Protein AF-A0A351QWX7-F1 (afdb_monomer)

Secondary structure (DSSP, 8-state):
-HHHHHHH-HHHHHHHHHHHHHHHHHHHHHHS-PPP-SSGGGGGGS-HHHHHHHHHHHHHHHHHHHHTTTS-HHHHHHHHHHHHHHHHHHHHHHHHSS--HHHHHHHHHHHHHHHHHHHHHHHHHHHHHHHHTT-

Mean predicted aligned error: 9.85 Å

Sequence (135 aa):
NSKLAEKIGIFQGTFFNYVVGLFFSVVFLLFSKETFPSTFSSFSTIPFLAYLGGLLGVITIVISNYMTPRISSFYLTLFIFIGQLFMGIVIDYITLGKASTGKVIGGILVLIGLAYNLIVDKNDTTCDESEILKA

Foldseek 3Di:
DQVVCVVPNLVVVLVVVVVVVVVVVVVCVVVVPDDDPPDPVVVVVDDPVVVVVVVVSSVLSSVLNVCPVVDPPLVSVVVVLLVCLVVVQVCCCVPVVDGDPVSVVVSVVSVVVSVVVVVVVVVVVVVVVVVVVVD

Radius of gyration: 20.83 Å; Cα contacts (8 Å, |Δi|>4): 53; chains: 1; bounding box: 50×26×66 Å

Solvent-accessible surface area (backbone atoms only — not comparable to full-atom values): 7730 Å² total; per-residue (Å²): 99,43,78,51,15,73,75,67,36,62,67,53,25,49,51,51,50,51,55,52,50,49,52,51,51,52,54,47,53,74,67,65,75,62,79,73,78,91,50,81,70,63,65,77,72,57,59,72,71,64,63,48,53,59,56,53,49,53,54,50,50,51,52,50,43,64,43,45,86,77,42,61,66,65,60,56,52,51,52,53,51,52,52,51,50,53,50,50,40,52,52,35,29,73,74,69,74,44,66,53,64,66,58,52,54,51,45,51,52,51,50,51,56,52,53,51,49,53,54,51,57,53,50,57,58,55,52,55,56,56,51,63,78,71,108

Structure (mmCIF, N/CA/C/O backbone):
data_AF-A0A351QWX7-F1
#
_entry.id   AF-A0A351QWX7-F1
#
loop_
_atom_site.group_PDB
_atom_site.id
_atom_site.type_symbol
_atom_site.label_atom_id
_atom_site.label_alt_id
_atom_site.label_comp_id
_atom_site.label_asym_id
_atom_site.label_entity_id
_atom_site.label_seq_id
_atom_site.pdbx_PDB_ins_code
_atom_site.Cartn_x
_atom_site.Cartn_y
_atom_site.Cartn_z
_atom_site.occupancy
_atom_site.B_iso_or_equiv
_atom_site.auth_seq_id
_atom_site.auth_comp_id
_atom_site.auth_asym_id
_atom_site.auth_atom_id
_atom_site.pdbx_PDB_model_num
ATOM 1 N N . ASN A 1 1 ? -14.967 1.399 -3.377 1.00 65.81 1 ASN A N 1
ATOM 2 C CA . ASN A 1 1 ? -14.894 -0.059 -3.626 1.00 65.81 1 ASN A CA 1
ATOM 3 C C . ASN A 1 1 ? -15.931 -0.817 -2.819 1.00 65.81 1 ASN A C 1
ATOM 5 O O . ASN A 1 1 ? -16.891 -1.260 -3.429 1.00 65.81 1 ASN A O 1
ATOM 9 N N . SER A 1 2 ? -15.856 -0.851 -1.487 1.00 64.44 2 SER A N 1
ATOM 10 C CA . SER A 1 2 ? -16.771 -1.669 -0.673 1.00 64.44 2 SER A CA 1
ATOM 11 C C . SER A 1 2 ? -18.245 -1.264 -0.732 1.00 64.44 2 SER A C 1
ATOM 13 O O . SER A 1 2 ? -19.075 -2.122 -0.980 1.00 64.44 2 SER A O 1
ATOM 15 N N . LYS A 1 3 ? -18.587 0.032 -0.642 1.00 71.00 3 LYS A N 1
ATOM 16 C CA . LYS A 1 3 ? -19.989 0.493 -0.788 1.00 71.00 3 LYS A CA 1
ATOM 17 C C . LYS A 1 3 ? -20.592 0.212 -2.171 1.00 71.00 3 LYS A C 1
ATOM 19 O O . LYS A 1 3 ? -21.801 0.080 -2.310 1.00 71.00 3 LYS A O 1
ATOM 24 N N . LEU A 1 4 ? -19.752 0.162 -3.209 1.00 68.31 4 LEU A N 1
ATOM 25 C CA . LEU A 1 4 ? -20.187 -0.208 -4.554 1.00 68.31 4 LEU A CA 1
ATOM 26 C C . LEU A 1 4 ? -20.371 -1.728 -4.624 1.00 68.31 4 LEU A C 1
ATOM 28 O O . LEU A 1 4 ? -21.444 -2.188 -4.987 1.00 68.31 4 LEU A O 1
ATOM 32 N N . ALA A 1 5 ? -19.372 -2.497 -4.181 1.00 72.31 5 ALA A N 1
ATOM 33 C CA . ALA A 1 5 ? -19.422 -3.955 -4.093 1.00 72.31 5 ALA A CA 1
ATOM 34 C C . ALA A 1 5 ? -20.608 -4.480 -3.261 1.00 72.31 5 ALA A C 1
ATOM 36 O O . ALA A 1 5 ? -21.173 -5.514 -3.596 1.00 72.31 5 ALA A O 1
ATOM 37 N N . GLU A 1 6 ? -21.020 -3.757 -2.222 1.00 71.31 6 GLU A N 1
ATOM 38 C CA . GLU A 1 6 ? -22.199 -4.068 -1.408 1.00 71.31 6 GLU A CA 1
ATOM 39 C C . GLU A 1 6 ? -23.510 -3.949 -2.203 1.00 71.31 6 GLU A C 1
ATOM 41 O O . GLU A 1 6 ? -24.428 -4.736 -1.998 1.00 71.31 6 GLU A O 1
ATOM 46 N N . LYS A 1 7 ? -23.590 -3.012 -3.160 1.00 76.75 7 LYS A N 1
ATOM 47 C CA . LYS A 1 7 ? -24.783 -2.810 -3.998 1.00 76.75 7 LYS A CA 1
ATOM 48 C C . LYS A 1 7 ? -24.829 -3.690 -5.245 1.00 76.75 7 LYS A C 1
ATOM 50 O O . LYS A 1 7 ? -25.919 -4.052 -5.673 1.00 76.75 7 LYS A O 1
ATOM 55 N N . ILE A 1 8 ? -23.680 -3.973 -5.864 1.00 80.31 8 ILE A N 1
ATOM 56 C CA . ILE A 1 8 ? -23.620 -4.640 -7.183 1.00 80.31 8 ILE A CA 1
ATOM 57 C C . ILE A 1 8 ? -22.896 -5.993 -7.175 1.00 80.31 8 ILE A C 1
ATOM 59 O O . ILE A 1 8 ? -22.829 -6.645 -8.212 1.00 80.31 8 ILE A O 1
ATOM 63 N N . GLY A 1 9 ? -22.362 -6.418 -6.028 1.00 79.94 9 GLY A N 1
ATOM 64 C CA . GLY A 1 9 ? -21.573 -7.639 -5.876 1.00 79.94 9 GLY A CA 1
ATOM 65 C C . GLY A 1 9 ? -20.058 -7.395 -5.868 1.00 79.94 9 GLY A C 1
ATOM 66 O O . GLY A 1 9 ? -19.534 -6.455 -6.472 1.00 79.94 9 GLY A O 1
ATOM 67 N N . ILE A 1 10 ? -19.330 -8.271 -5.167 1.00 78.25 10 ILE A N 1
ATOM 6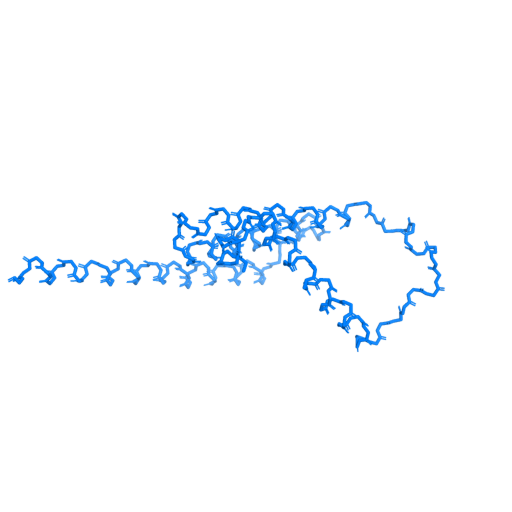8 C CA . ILE A 1 10 ? -17.878 -8.156 -4.926 1.00 78.25 10 ILE A CA 1
ATOM 69 C C . ILE A 1 10 ? -17.072 -8.250 -6.229 1.00 78.25 10 ILE A C 1
ATOM 71 O O . ILE A 1 10 ? -16.106 -7.503 -6.413 1.00 78.25 10 ILE A O 1
ATOM 75 N N . PHE A 1 11 ? -17.479 -9.123 -7.154 1.00 78.75 11 PHE A N 1
ATOM 76 C CA 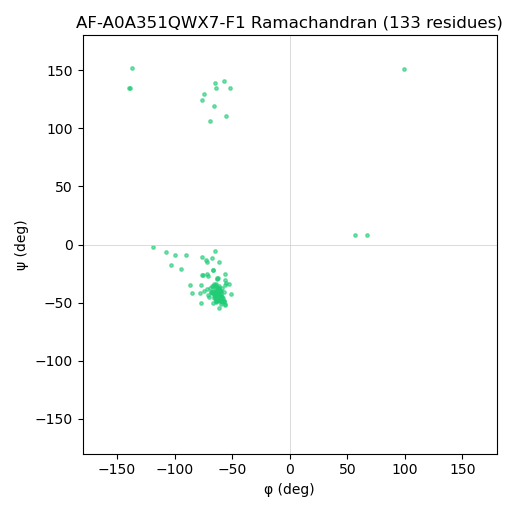. PHE A 1 11 ? -16.797 -9.301 -8.438 1.00 78.75 11 PHE A CA 1
ATOM 77 C C . PHE A 1 11 ? -17.005 -8.095 -9.359 1.00 78.75 11 PHE A C 1
ATOM 79 O O . PHE A 1 11 ? -16.043 -7.581 -9.925 1.00 78.75 11 PHE A O 1
ATOM 86 N N . GLN A 1 12 ? -18.232 -7.579 -9.435 1.00 81.38 12 GLN A N 1
ATOM 87 C CA . GLN A 1 12 ? -18.587 -6.402 -10.223 1.00 81.38 12 GLN A CA 1
ATOM 88 C C . GLN A 1 12 ? -17.890 -5.150 -9.677 1.00 81.38 12 GLN A C 1
ATOM 90 O O . GLN A 1 12 ? -17.297 -4.388 -10.438 1.00 81.38 12 GLN A O 1
ATOM 95 N N . GLY A 1 13 ? -17.877 -4.968 -8.352 1.00 83.00 13 GLY A N 1
ATOM 96 C CA . GLY A 1 13 ? -17.143 -3.875 -7.711 1.00 83.00 13 GLY A CA 1
ATOM 97 C C . GLY A 1 13 ? -15.634 -3.933 -7.976 1.00 83.00 13 GLY A C 1
ATOM 98 O O . GLY A 1 13 ? -15.011 -2.902 -8.231 1.00 83.00 13 GLY A O 1
ATOM 99 N N . THR A 1 14 ? -15.047 -5.133 -7.967 1.00 83.94 14 THR A N 1
ATOM 100 C CA . T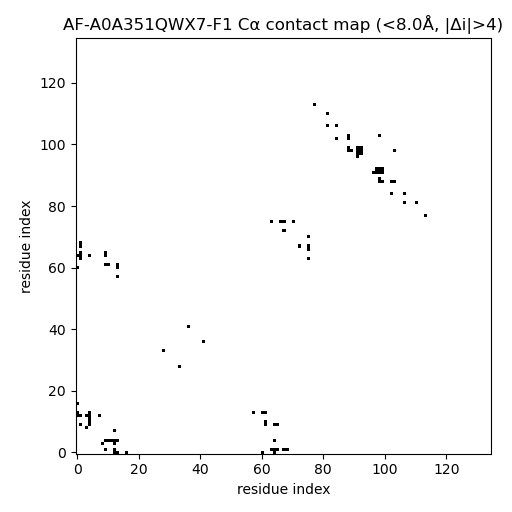HR A 1 14 ? -13.629 -5.337 -8.313 1.00 83.94 14 THR A CA 1
ATOM 101 C C . THR A 1 14 ? -13.356 -5.042 -9.789 1.00 83.94 14 THR A C 1
ATOM 103 O O . THR A 1 14 ? -12.377 -4.367 -10.097 1.00 83.94 14 THR A O 1
ATOM 106 N N . PHE A 1 15 ? -14.239 -5.469 -10.696 1.00 86.56 15 PHE A N 1
ATOM 107 C CA . PHE A 1 15 ? -14.127 -5.178 -12.127 1.00 86.56 15 PHE A CA 1
ATOM 108 C C . PHE A 1 15 ? -14.123 -3.670 -12.404 1.00 86.56 15 PHE A C 1
ATOM 110 O O . PHE A 1 15 ? -13.212 -3.170 -13.061 1.00 86.56 15 PHE A O 1
ATOM 117 N N . PHE A 1 16 ? -15.082 -2.925 -11.842 1.00 86.81 16 PHE A N 1
ATOM 118 C CA . PHE A 1 16 ? -15.131 -1.471 -12.013 1.00 86.81 16 PHE A CA 1
ATOM 119 C C . PHE A 1 16 ? -13.898 -0.768 -11.441 1.00 86.81 16 PHE A C 1
ATOM 121 O O . PHE A 1 16 ? -13.409 0.175 -12.055 1.00 86.81 16 PHE A O 1
ATOM 128 N N . ASN A 1 17 ? -13.360 -1.239 -10.313 1.00 88.19 17 ASN A N 1
ATOM 129 C CA . ASN A 1 17 ? -12.111 -0.709 -9.767 1.00 88.19 17 ASN A CA 1
ATOM 130 C C . ASN A 1 17 ? -10.958 -0.848 -10.779 1.00 88.19 17 ASN A C 1
ATOM 132 O O . ASN A 1 17 ? -10.289 0.136 -11.086 1.00 88.19 17 ASN A O 1
ATOM 136 N N . TYR A 1 18 ? -10.792 -2.029 -11.379 1.00 89.00 18 TYR A N 1
ATOM 137 C CA . TYR A 1 18 ? -9.759 -2.251 -12.394 1.00 89.00 18 TYR A CA 1
ATOM 138 C C . TYR A 1 18 ? -9.976 -1.441 -13.669 1.00 89.00 18 TYR A C 1
ATOM 140 O O . TYR A 1 18 ? -9.017 -0.882 -14.190 1.00 89.00 18 TYR A O 1
ATOM 148 N N . VAL A 1 19 ? -11.210 -1.348 -14.167 1.00 92.50 19 VAL A N 1
ATOM 149 C CA . VAL A 1 19 ? -11.514 -0.575 -15.382 1.00 92.50 19 VAL A CA 1
ATOM 150 C C . VAL A 1 19 ? -11.226 0.909 -15.172 1.00 92.50 19 VAL A C 1
ATOM 152 O O . VAL A 1 19 ? -10.571 1.532 -16.005 1.00 92.50 19 VAL A O 1
ATOM 155 N N . VAL A 1 20 ? -11.674 1.472 -14.048 1.00 92.75 20 VAL A N 1
ATOM 156 C CA . VAL A 1 20 ? -11.431 2.880 -13.717 1.00 92.75 20 VAL A CA 1
ATOM 157 C C . VAL A 1 20 ? -9.939 3.121 -13.487 1.00 92.75 20 VAL A C 1
ATOM 159 O O . VAL A 1 20 ? -9.388 4.073 -14.035 1.00 92.75 20 VAL A O 1
ATOM 162 N N . GLY A 1 21 ? -9.266 2.238 -12.746 1.00 91.38 21 GLY A N 1
ATOM 163 C CA . GLY A 1 21 ? -7.820 2.303 -12.538 1.00 91.38 21 GLY A CA 1
ATOM 164 C C . GLY A 1 21 ? -7.049 2.280 -13.857 1.00 91.38 21 GLY A C 1
ATOM 165 O O . GLY A 1 21 ? -6.228 3.159 -14.093 1.00 91.38 21 GLY A O 1
ATOM 166 N N . LEU A 1 22 ? -7.377 1.343 -14.752 1.00 92.44 22 LEU A N 1
ATOM 167 C CA . LEU A 1 22 ? -6.762 1.227 -16.074 1.00 92.44 22 LEU A CA 1
ATOM 168 C C . LEU A 1 22 ? -7.004 2.474 -16.924 1.00 92.44 22 LEU A C 1
ATOM 170 O O . LEU A 1 22 ? -6.067 2.970 -17.545 1.00 92.44 22 LEU A O 1
ATOM 174 N N . PHE A 1 23 ? -8.225 3.012 -16.921 1.00 94.94 23 PHE A N 1
ATOM 175 C CA . PHE A 1 23 ? -8.538 4.257 -17.619 1.00 94.94 23 PHE A CA 1
ATOM 176 C C . PHE A 1 23 ? -7.630 5.401 -17.150 1.00 94.94 23 PHE A C 1
ATOM 178 O O . PHE A 1 23 ? -6.966 6.036 -17.969 1.00 94.94 23 PHE A O 1
ATOM 185 N N . PHE A 1 24 ? -7.525 5.620 -15.837 1.00 93.88 24 PHE A N 1
ATOM 186 C CA . PHE A 1 24 ? -6.652 6.662 -15.295 1.00 93.88 24 PHE A CA 1
ATOM 187 C C . PHE A 1 24 ? -5.166 6.378 -15.529 1.00 93.88 24 PHE A C 1
ATOM 189 O O . PHE A 1 24 ? -4.420 7.315 -15.800 1.00 93.88 24 PHE A O 1
ATOM 196 N N . SER A 1 25 ? -4.725 5.118 -15.484 1.00 90.50 25 SER A N 1
ATOM 197 C CA . SER A 1 25 ? -3.346 4.749 -15.825 1.00 90.50 25 SER A CA 1
ATOM 198 C C . SER A 1 25 ? -3.010 5.066 -17.283 1.00 90.50 25 SER A C 1
ATOM 200 O O . SER A 1 25 ? -1.930 5.585 -17.548 1.00 90.50 25 SER A O 1
ATOM 202 N N . VAL A 1 26 ? -3.929 4.812 -18.222 1.00 89.38 26 VAL A N 1
ATOM 203 C CA . VAL A 1 26 ? -3.755 5.167 -19.641 1.00 89.38 26 VAL A CA 1
ATOM 204 C C . VAL A 1 26 ? -3.711 6.681 -19.817 1.00 89.38 26 VAL A C 1
ATOM 206 O O . VAL A 1 26 ? -2.816 7.189 -20.486 1.00 89.38 26 VAL A O 1
ATOM 209 N N . VAL A 1 27 ? -4.635 7.409 -19.186 1.00 91.81 27 VAL A N 1
ATOM 210 C CA . VAL A 1 27 ? -4.642 8.877 -19.217 1.00 91.81 27 VAL A CA 1
ATOM 211 C C . VAL A 1 27 ? -3.320 9.425 -18.678 1.00 91.81 27 VAL A C 1
ATOM 213 O O . VAL A 1 27 ? -2.688 10.240 -19.340 1.00 91.81 27 VAL A O 1
ATOM 216 N N . PHE A 1 28 ? -2.863 8.941 -17.521 1.00 90.88 28 PHE A N 1
ATOM 217 C CA . PHE A 1 28 ? -1.582 9.333 -16.940 1.00 90.88 28 PHE A CA 1
ATOM 218 C C . PHE A 1 28 ? -0.421 9.064 -17.901 1.00 90.88 28 PHE A C 1
ATOM 220 O O . PHE A 1 28 ? 0.349 9.978 -18.175 1.00 90.88 28 PHE A O 1
ATOM 227 N N . LEU A 1 29 ? -0.354 7.864 -18.487 1.00 86.94 29 LEU A N 1
ATOM 228 C CA . LEU A 1 29 ? 0.689 7.480 -19.441 1.00 86.94 29 LEU A CA 1
ATOM 229 C C . LEU A 1 29 ? 0.754 8.431 -20.646 1.00 86.94 29 LEU A C 1
ATOM 231 O O . LEU A 1 29 ? 1.848 8.819 -21.050 1.00 86.94 29 LEU A O 1
ATOM 235 N N . LEU A 1 30 ? -0.393 8.865 -21.179 1.00 86.62 30 LEU A N 1
ATOM 236 C CA . LEU A 1 30 ? -0.442 9.840 -22.277 1.00 86.62 30 LEU A CA 1
ATOM 237 C C . LEU A 1 30 ? 0.147 11.208 -21.887 1.00 86.62 30 LEU A C 1
ATOM 239 O O . LEU A 1 30 ? 0.691 11.905 -22.743 1.00 86.62 30 LEU A O 1
ATOM 243 N N . PHE A 1 31 ? 0.065 11.591 -20.611 1.00 89.00 31 PHE A N 1
ATOM 244 C CA . PHE A 1 31 ? 0.589 12.862 -20.104 1.00 89.00 31 PHE A CA 1
ATOM 245 C C . PHE A 1 31 ? 2.008 12.776 -19.529 1.00 89.00 31 PHE A C 1
ATOM 247 O O . PHE A 1 31 ? 2.686 13.803 -19.467 1.00 89.00 31 PHE A O 1
ATOM 254 N N . SER A 1 32 ? 2.487 11.592 -19.135 1.00 85.00 32 SER A N 1
ATOM 255 C CA . SER A 1 32 ? 3.786 11.415 -18.467 1.00 85.00 32 SER A CA 1
ATOM 256 C C . SER A 1 32 ? 5.006 11.761 -19.330 1.00 85.00 32 SER A C 1
ATOM 258 O O . SER A 1 32 ? 6.112 11.761 -18.806 1.00 85.00 32 SER A O 1
ATOM 260 N N . LYS A 1 33 ? 4.839 12.083 -20.624 1.00 77.69 33 LYS A N 1
ATOM 261 C CA . LYS A 1 33 ? 5.924 12.323 -21.605 1.00 77.69 33 LYS A CA 1
ATOM 262 C C . LYS A 1 33 ? 6.911 11.156 -21.765 1.00 77.69 33 LYS A C 1
ATOM 264 O O . LYS A 1 33 ? 7.915 11.307 -22.456 1.00 77.69 33 LYS A O 1
ATOM 269 N N . GLU A 1 34 ? 6.620 10.009 -21.162 1.00 73.69 34 GLU A N 1
ATOM 270 C CA . GLU A 1 34 ? 7.384 8.783 -21.340 1.00 73.69 34 GLU A CA 1
ATOM 271 C C . GLU A 1 34 ? 7.273 8.336 -22.799 1.00 73.69 34 GLU A C 1
ATOM 273 O O . GLU A 1 34 ? 6.196 8.368 -23.405 1.00 73.69 34 GLU A O 1
ATOM 278 N N . THR A 1 35 ? 8.398 7.948 -23.393 1.00 63.38 35 THR A N 1
ATOM 279 C CA . THR A 1 35 ? 8.421 7.446 -24.763 1.00 63.38 35 THR A CA 1
ATOM 280 C C . THR A 1 35 ? 7.653 6.134 -24.821 1.00 63.38 35 THR A C 1
ATOM 282 O O . THR A 1 35 ? 8.020 5.151 -24.176 1.00 63.38 35 THR A O 1
ATOM 285 N N . PHE A 1 36 ? 6.585 6.099 -25.624 1.00 67.31 36 PHE A N 1
ATOM 286 C CA . PHE A 1 36 ? 5.934 4.838 -25.963 1.00 67.31 36 PHE A CA 1
ATOM 287 C C . PHE A 1 36 ? 7.002 3.862 -26.475 1.00 67.31 36 PHE A C 1
ATOM 289 O O . PHE A 1 36 ? 7.835 4.277 -27.290 1.00 67.31 36 PHE A O 1
ATOM 296 N N . PRO A 1 37 ? 7.005 2.593 -26.024 1.00 63.47 37 PRO A N 1
ATOM 297 C CA . PRO A 1 37 ? 7.936 1.603 -26.539 1.00 63.47 37 PRO A CA 1
ATOM 298 C C . PRO A 1 37 ? 7.783 1.551 -28.059 1.00 63.47 37 PRO A C 1
ATOM 300 O O . PRO A 1 37 ? 6.748 1.134 -28.574 1.00 63.47 37 PRO A O 1
ATOM 303 N N . SER A 1 38 ? 8.798 2.020 -28.779 1.00 61.19 38 SER A N 1
ATOM 304 C CA . SER A 1 38 ? 8.777 2.134 -30.240 1.00 61.19 38 SER A CA 1
ATOM 305 C C . SER A 1 38 ? 8.761 0.771 -30.937 1.00 61.19 38 SER A C 1
ATOM 307 O O . SER A 1 38 ? 8.482 0.696 -32.132 1.00 61.19 38 SER A O 1
ATOM 309 N N . THR A 1 39 ? 9.003 -0.311 -30.190 1.00 57.66 39 THR A N 1
ATOM 310 C CA . THR A 1 39 ? 9.066 -1.675 -30.710 1.00 57.66 39 THR A CA 1
ATOM 311 C C . THR A 1 39 ? 8.391 -2.663 -29.756 1.00 57.66 39 THR A C 1
ATOM 313 O O . THR A 1 39 ? 8.667 -2.679 -28.555 1.00 57.66 39 THR A O 1
ATOM 316 N N . PHE A 1 40 ? 7.566 -3.564 -30.304 1.00 61.06 40 PHE A N 1
ATOM 317 C CA . PHE A 1 40 ? 6.918 -4.656 -29.560 1.00 61.06 40 PHE A CA 1
ATOM 318 C C . PHE A 1 40 ? 7.910 -5.647 -28.914 1.00 61.06 40 PHE A C 1
ATOM 320 O O . PHE A 1 40 ? 7.535 -6.404 -28.021 1.00 61.06 40 PHE A O 1
AT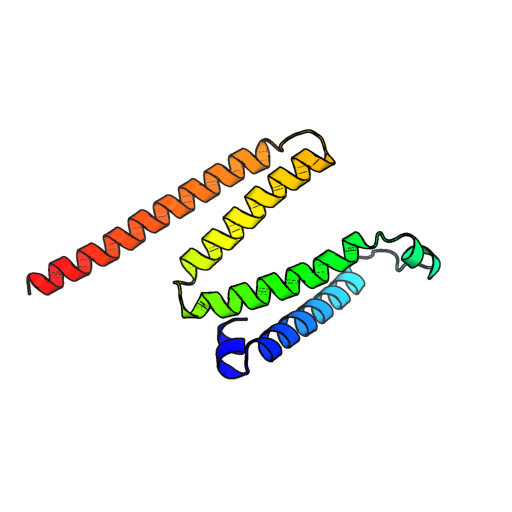OM 327 N N . SER A 1 41 ? 9.187 -5.625 -29.309 1.00 60.25 41 SER A N 1
ATOM 328 C CA . SER A 1 41 ? 10.245 -6.480 -28.757 1.00 60.25 41 SER A CA 1
ATOM 329 C C . SER A 1 41 ? 10.494 -6.251 -27.264 1.00 60.25 41 SER A C 1
ATOM 331 O O . SER A 1 41 ? 10.876 -7.187 -26.567 1.00 60.25 41 SER A O 1
ATOM 333 N N . SER A 1 42 ? 10.243 -5.041 -26.749 1.00 61.88 42 SER A N 1
ATOM 334 C CA . SER A 1 42 ? 10.464 -4.719 -25.330 1.00 61.88 42 SER A CA 1
ATOM 335 C C . SER A 1 42 ? 9.528 -5.475 -24.383 1.00 61.88 42 SER A C 1
ATOM 337 O O . SER A 1 42 ? 9.868 -5.665 -23.218 1.00 61.88 42 SER A O 1
ATOM 339 N N . PHE A 1 43 ? 8.378 -5.959 -24.869 1.00 66.50 43 PHE A N 1
ATOM 340 C CA . PHE A 1 43 ? 7.444 -6.741 -24.053 1.00 66.50 43 PHE A CA 1
ATOM 341 C C . PHE A 1 43 ? 7.970 -8.144 -23.729 1.00 66.50 43 PHE A C 1
ATOM 343 O O . PHE A 1 43 ? 7.634 -8.682 -22.678 1.00 66.50 43 PHE A O 1
ATOM 350 N N . SER A 1 44 ? 8.831 -8.721 -24.577 1.00 67.56 44 SER A N 1
ATOM 351 C CA . SER A 1 44 ? 9.435 -10.041 -24.316 1.00 67.56 44 SER A CA 1
ATOM 352 C C . SER A 1 44 ? 10.489 -10.011 -23.204 1.00 67.56 44 SER A C 1
ATOM 354 O O . SER A 1 44 ? 10.850 -11.056 -22.673 1.00 67.56 44 SER A O 1
ATOM 356 N N . THR A 1 45 ? 10.970 -8.823 -22.830 1.00 76.25 45 THR A N 1
ATOM 357 C CA . THR A 1 45 ? 11.976 -8.633 -21.774 1.00 76.25 45 THR A CA 1
ATOM 358 C C . THR A 1 45 ? 11.342 -8.448 -20.391 1.00 76.25 45 THR A C 1
ATOM 360 O O . THR A 1 45 ? 12.049 -8.426 -19.384 1.00 76.25 45 THR A O 1
ATOM 363 N N . ILE A 1 46 ? 10.013 -8.301 -20.309 1.00 79.69 46 ILE A N 1
ATOM 364 C CA . ILE A 1 46 ? 9.325 -8.070 -19.036 1.00 79.69 46 ILE A CA 1
ATOM 365 C C . ILE A 1 46 ? 9.253 -9.393 -18.257 1.00 79.69 46 ILE A C 1
ATOM 367 O O . ILE A 1 46 ? 8.715 -10.378 -18.766 1.00 79.69 46 ILE A O 1
ATOM 371 N N . PRO A 1 47 ? 9.755 -9.445 -17.010 1.00 84.81 47 PRO A N 1
ATOM 372 C CA . PRO A 1 47 ? 9.717 -10.664 -16.216 1.00 84.81 47 PRO A CA 1
ATOM 373 C C . PRO A 1 47 ? 8.271 -11.063 -15.906 1.00 84.81 47 PRO A C 1
ATOM 375 O O . PRO A 1 47 ? 7.459 -10.226 -15.512 1.00 84.81 47 PRO A O 1
ATOM 378 N N . PHE A 1 48 ? 7.967 -12.363 -15.986 1.00 82.69 48 PHE A N 1
ATOM 379 C CA . PHE A 1 48 ? 6.635 -12.899 -15.672 1.00 82.69 48 PHE A CA 1
ATOM 380 C C . PHE A 1 48 ? 6.126 -12.457 -14.286 1.00 82.69 48 PHE A C 1
ATOM 382 O O . PHE A 1 48 ? 4.942 -12.178 -14.103 1.00 82.69 48 PHE A O 1
ATOM 389 N N . LEU A 1 49 ? 7.045 -12.309 -13.324 1.00 85.19 49 LEU A N 1
ATOM 390 C CA . LEU A 1 49 ? 6.765 -11.843 -11.966 1.00 85.19 49 LEU A CA 1
ATOM 391 C C . LEU A 1 49 ? 6.065 -10.471 -11.928 1.00 85.19 49 LEU A C 1
ATOM 393 O O . LEU A 1 49 ? 5.254 -10.234 -11.036 1.00 85.19 49 LEU A O 1
ATOM 397 N N . ALA A 1 50 ? 6.314 -9.589 -12.903 1.00 83.06 50 ALA A N 1
ATOM 398 C CA . ALA A 1 50 ? 5.656 -8.284 -12.978 1.00 83.06 50 ALA A CA 1
ATOM 399 C C . ALA A 1 50 ? 4.139 -8.409 -13.213 1.00 83.06 50 ALA A C 1
ATOM 401 O O . ALA A 1 50 ? 3.356 -7.653 -12.638 1.00 83.06 50 ALA A O 1
ATOM 402 N N . TYR A 1 51 ? 3.701 -9.407 -13.989 1.00 84.81 51 TYR A N 1
ATOM 403 C CA . TYR A 1 51 ? 2.280 -9.646 -14.265 1.00 84.81 51 TYR A CA 1
ATOM 404 C C . TYR A 1 51 ? 1.528 -10.204 -13.047 1.00 84.81 51 TYR A C 1
ATOM 406 O O . TYR A 1 51 ? 0.327 -9.962 -12.898 1.00 84.81 51 TYR A O 1
ATOM 414 N N . LEU A 1 52 ? 2.225 -10.878 -12.123 1.00 88.25 52 LEU A N 1
ATOM 415 C CA . LEU A 1 52 ? 1.627 -11.372 -10.877 1.00 88.25 52 LEU A CA 1
ATOM 416 C C . LEU A 1 52 ? 1.198 -10.242 -9.930 1.00 88.25 52 LEU A C 1
ATOM 418 O O . LEU A 1 52 ? 0.287 -10.444 -9.127 1.00 88.25 52 LEU A O 1
ATOM 422 N N . GLY A 1 53 ? 1.764 -9.036 -10.062 1.00 86.00 53 GLY A N 1
ATOM 423 C CA . GLY A 1 53 ? 1.307 -7.863 -9.311 1.00 86.00 53 GLY A CA 1
ATOM 424 C C . GLY A 1 53 ? -0.166 -7.528 -9.580 1.00 86.00 53 GLY A C 1
ATOM 425 O O . GLY A 1 53 ? -0.909 -7.203 -8.653 1.00 86.00 53 GLY A O 1
ATOM 426 N N . GLY A 1 54 ? -0.620 -7.705 -10.827 1.00 86.62 54 GLY A N 1
ATOM 427 C CA . GLY A 1 54 ? -2.024 -7.535 -11.199 1.00 86.62 54 GLY A CA 1
ATOM 428 C C . GLY A 1 54 ? -2.939 -8.531 -10.486 1.00 86.62 54 GLY A C 1
ATOM 429 O O . GLY A 1 54 ? -3.969 -8.130 -9.949 1.00 86.62 54 GLY A O 1
ATOM 430 N N . LEU A 1 55 ? -2.538 -9.803 -10.406 1.00 88.31 55 LEU A N 1
ATOM 431 C CA . LEU A 1 55 ? -3.284 -10.842 -9.688 1.00 88.31 55 LEU A CA 1
ATOM 432 C C . LEU A 1 55 ? -3.355 -10.556 -8.178 1.00 88.31 55 LEU A C 1
ATOM 434 O O . LEU A 1 55 ? -4.428 -10.650 -7.580 1.00 88.31 55 LEU A O 1
ATOM 438 N N . LEU A 1 56 ? -2.235 -10.156 -7.568 1.00 88.69 56 LEU A N 1
ATOM 439 C CA . LEU A 1 56 ? -2.185 -9.782 -6.150 1.00 88.69 56 LEU A CA 1
ATOM 440 C C . LEU A 1 56 ? -3.094 -8.586 -5.831 1.00 88.69 56 LEU A C 1
ATOM 442 O O . LEU A 1 56 ? -3.731 -8.560 -4.773 1.00 88.69 56 LEU A O 1
ATOM 446 N N . GLY A 1 57 ? -3.212 -7.623 -6.749 1.00 87.38 57 GLY A N 1
ATOM 447 C CA . GLY A 1 57 ? -4.146 -6.506 -6.613 1.00 87.38 57 GLY A CA 1
ATOM 448 C C . GLY A 1 57 ? -5.611 -6.958 -6.556 1.00 87.38 57 GLY A C 1
ATOM 449 O O . GLY A 1 57 ? -6.352 -6.505 -5.680 1.00 87.38 57 GLY A O 1
ATOM 450 N N . VAL A 1 58 ? -6.017 -7.910 -7.409 1.00 87.00 58 VAL A N 1
ATOM 451 C CA . VAL A 1 58 ? -7.385 -8.461 -7.422 1.00 87.00 58 VAL A CA 1
ATOM 452 C C . VAL A 1 58 ? -7.684 -9.115 -6.079 1.0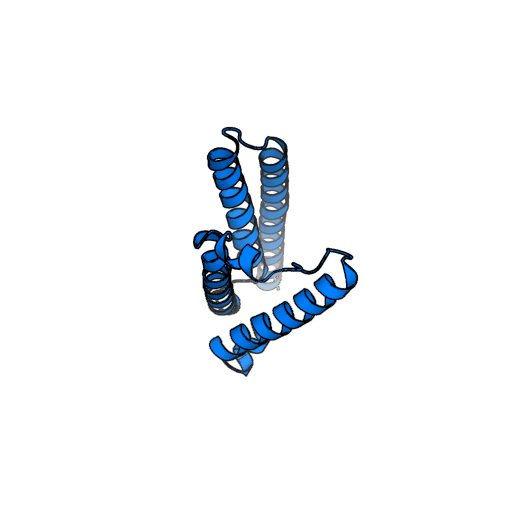0 87.00 58 VAL A C 1
ATOM 454 O O . VAL A 1 58 ? -8.704 -8.811 -5.460 1.00 87.00 58 VAL A O 1
ATOM 457 N N . ILE A 1 59 ? -6.766 -9.957 -5.596 1.00 88.06 59 ILE A N 1
ATOM 458 C CA . ILE A 1 59 ? -6.889 -10.637 -4.301 1.00 88.06 59 ILE A CA 1
ATOM 459 C C . ILE A 1 59 ? -7.032 -9.609 -3.171 1.00 88.06 59 ILE A C 1
ATOM 461 O O . ILE A 1 59 ? -7.932 -9.724 -2.339 1.00 88.06 59 ILE A O 1
ATOM 465 N N . THR A 1 60 ? -6.204 -8.563 -3.178 1.00 85.44 60 THR A N 1
ATOM 466 C CA . THR A 1 60 ? -6.234 -7.498 -2.164 1.00 85.44 60 THR A CA 1
ATOM 467 C C . THR A 1 60 ? -7.580 -6.771 -2.144 1.00 85.44 60 THR A C 1
ATOM 469 O O . THR A 1 60 ? -8.153 -6.563 -1.074 1.00 85.44 60 THR A O 1
ATOM 472 N N . ILE A 1 61 ? -8.126 -6.416 -3.312 1.00 85.31 61 ILE A N 1
ATOM 473 C CA . ILE A 1 61 ? -9.420 -5.726 -3.417 1.00 85.31 61 ILE A CA 1
ATOM 474 C C . ILE A 1 61 ? -10.567 -6.633 -2.964 1.00 85.31 61 ILE A C 1
ATOM 476 O O . ILE A 1 61 ? -11.459 -6.168 -2.254 1.00 85.31 61 ILE A O 1
ATOM 480 N N . VAL A 1 62 ? -10.543 -7.919 -3.322 1.00 84.44 62 VAL A N 1
ATOM 48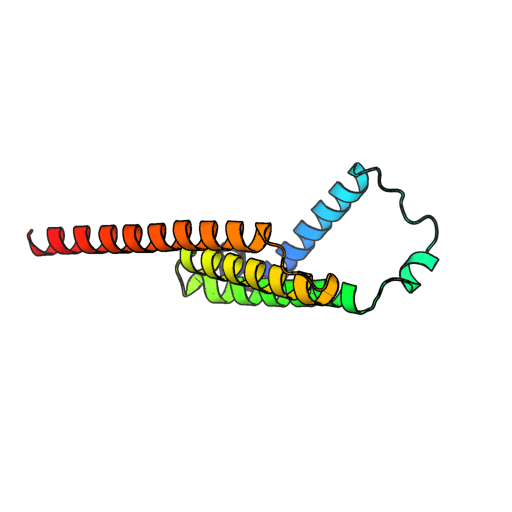1 C CA . VAL A 1 62 ? -11.561 -8.887 -2.885 1.00 84.44 62 VAL A CA 1
ATOM 482 C C . VAL A 1 62 ? -11.543 -9.043 -1.364 1.00 84.44 62 VAL A C 1
ATOM 484 O O . VAL A 1 62 ? -12.597 -8.921 -0.738 1.00 84.44 62 VAL A O 1
ATOM 487 N N . ILE A 1 63 ? -10.365 -9.234 -0.758 1.00 83.44 63 ILE A N 1
ATOM 488 C CA . ILE A 1 63 ? -10.217 -9.324 0.705 1.00 83.44 63 ILE A CA 1
ATOM 489 C C . ILE A 1 63 ? -10.698 -8.029 1.367 1.00 83.44 63 ILE A C 1
ATOM 491 O O . ILE A 1 63 ? -11.469 -8.079 2.323 1.00 83.44 63 ILE A O 1
ATOM 495 N N . SER A 1 64 ? -10.303 -6.869 0.837 1.00 81.44 64 SER A N 1
ATOM 496 C CA . SER A 1 64 ? -10.716 -5.564 1.360 1.00 81.44 64 SER A CA 1
ATOM 497 C C . SER A 1 64 ? -12.239 -5.390 1.320 1.00 81.44 64 SER A C 1
ATOM 499 O O . SER A 1 64 ? -12.847 -5.059 2.340 1.00 81.44 64 SER A O 1
ATOM 501 N N . ASN A 1 65 ? -12.878 -5.694 0.187 1.00 81.44 65 ASN A N 1
ATOM 502 C CA . ASN A 1 65 ? -14.332 -5.610 0.032 1.00 81.44 65 ASN A CA 1
ATOM 503 C C . ASN A 1 65 ? -15.070 -6.606 0.944 1.00 81.44 65 ASN A C 1
ATOM 505 O O . ASN A 1 65 ? -16.131 -6.270 1.460 1.00 81.44 65 ASN A O 1
ATOM 509 N N . TYR A 1 66 ? -14.512 -7.800 1.170 1.00 80.00 66 TYR A N 1
ATOM 510 C CA . TYR A 1 66 ? -15.079 -8.803 2.077 1.00 80.00 66 TYR A CA 1
ATOM 511 C C . TYR A 1 66 ? -14.946 -8.416 3.560 1.00 80.00 66 TYR A C 1
ATOM 513 O O . TYR A 1 66 ? -15.861 -8.651 4.349 1.00 80.00 66 TYR A O 1
ATOM 521 N N . MET A 1 67 ? -13.821 -7.809 3.946 1.00 79.06 67 MET A N 1
ATOM 522 C CA . MET A 1 67 ? -13.545 -7.384 5.323 1.00 79.06 67 MET A CA 1
ATOM 523 C C . MET A 1 67 ? -14.277 -6.098 5.706 1.00 79.06 67 MET A C 1
ATOM 525 O O . MET A 1 67 ? -14.737 -5.982 6.836 1.00 79.06 67 MET A O 1
ATOM 529 N N . THR A 1 68 ? -14.448 -5.158 4.774 1.00 76.88 68 THR A N 1
ATOM 530 C CA . THR A 1 68 ? -15.067 -3.847 5.051 1.00 76.88 68 THR A CA 1
ATOM 531 C C . THR A 1 68 ? -16.418 -3.894 5.782 1.00 76.88 68 THR A C 1
ATOM 533 O O . THR A 1 68 ? -16.592 -3.088 6.687 1.00 76.88 68 THR A O 1
ATOM 536 N N . PRO A 1 69 ? -17.384 -4.780 5.457 1.00 70.81 69 PRO A N 1
ATOM 537 C CA . PRO A 1 69 ? -18.648 -4.835 6.198 1.00 70.81 69 PRO A CA 1
ATOM 538 C C . PRO A 1 69 ? -18.534 -5.516 7.574 1.00 70.81 69 PRO A C 1
ATOM 540 O O . PRO A 1 69 ? -19.486 -5.474 8.345 1.00 70.81 69 PRO A O 1
ATOM 543 N N . ARG A 1 70 ? -17.409 -6.177 7.886 1.00 72.94 70 ARG A N 1
ATOM 544 C CA . ARG A 1 70 ? -17.222 -6.955 9.127 1.00 72.94 70 ARG A CA 1
ATOM 545 C C . ARG A 1 70 ? -16.372 -6.259 10.187 1.00 72.94 70 ARG A C 1
ATOM 547 O O . ARG A 1 70 ? -16.398 -6.677 11.338 1.00 72.94 70 ARG A O 1
ATOM 554 N N . ILE A 1 71 ? -15.609 -5.238 9.808 1.00 76.50 71 ILE A N 1
ATOM 555 C CA . ILE A 1 71 ? -14.736 -4.467 10.699 1.00 76.50 71 ILE A CA 1
ATOM 556 C C . ILE A 1 71 ? -14.871 -2.977 10.396 1.00 76.50 71 ILE A C 1
ATOM 558 O O . ILE A 1 71 ? -15.152 -2.598 9.260 1.00 76.50 71 ILE A O 1
ATOM 562 N N . SER A 1 72 ? -14.640 -2.115 11.392 1.00 78.94 72 SER A N 1
ATOM 563 C CA . SER A 1 72 ? -14.607 -0.670 11.136 1.00 78.94 72 SER A CA 1
ATOM 564 C C . SER A 1 72 ? -13.559 -0.349 10.061 1.00 78.94 72 SER A C 1
ATOM 566 O O . SER A 1 72 ? -12.466 -0.927 10.023 1.00 78.94 72 SER A O 1
ATOM 568 N N . SER A 1 73 ? -13.904 0.588 9.172 1.00 75.50 73 SER A N 1
ATOM 569 C CA . SER A 1 73 ? -13.045 1.018 8.059 1.00 75.50 73 SER A CA 1
ATOM 570 C C . SER A 1 73 ? -11.675 1.515 8.535 1.00 75.50 73 SER A C 1
ATOM 572 O O . SER A 1 73 ? -10.692 1.413 7.796 1.00 75.50 73 SER A O 1
ATOM 574 N N . PHE A 1 74 ? -11.596 1.990 9.783 1.00 75.88 74 PHE A N 1
ATOM 575 C CA . PHE A 1 74 ? -10.347 2.361 10.434 1.00 75.88 74 PHE A CA 1
ATOM 576 C C . PHE A 1 74 ? -9.387 1.165 10.564 1.00 75.88 74 PHE A C 1
ATOM 578 O O . PHE A 1 74 ? -8.271 1.212 10.043 1.00 75.88 74 PHE A O 1
ATOM 585 N N . TYR A 1 75 ? -9.833 0.056 11.170 1.00 74.62 75 TYR A N 1
ATOM 586 C CA . TYR A 1 75 ? -9.008 -1.148 11.360 1.00 74.62 75 TYR A CA 1
ATOM 587 C C . TYR A 1 75 ? -8.567 -1.764 10.034 1.00 74.62 75 TYR A C 1
ATOM 589 O O . TYR A 1 75 ? -7.436 -2.231 9.914 1.00 74.62 75 TYR A O 1
ATOM 597 N N . LEU A 1 76 ? -9.434 -1.741 9.019 1.00 82.06 76 LEU A N 1
ATOM 598 C CA . LEU A 1 76 ? -9.076 -2.230 7.690 1.00 82.06 76 LEU A CA 1
ATOM 599 C C . LEU A 1 76 ? -7.927 -1.415 7.088 1.00 82.06 76 LEU A C 1
ATOM 601 O O . LEU A 1 76 ? -6.952 -1.979 6.593 1.00 82.06 76 LEU A O 1
ATOM 605 N N . THR A 1 77 ? -8.038 -0.088 7.150 1.00 79.94 77 THR A N 1
ATOM 606 C CA . THR A 1 77 ? -7.017 0.825 6.628 1.00 79.94 77 THR A CA 1
ATOM 607 C C . THR A 1 77 ? -5.699 0.638 7.378 1.00 79.94 77 THR A C 1
ATOM 609 O O . THR A 1 77 ? -4.649 0.521 6.747 1.00 79.94 77 THR A O 1
ATOM 612 N N . LEU A 1 78 ? -5.759 0.500 8.705 1.00 79.19 78 LEU A N 1
ATOM 613 C CA . LEU A 1 78 ? -4.610 0.193 9.555 1.00 79.19 78 LEU A CA 1
ATOM 614 C C . LEU A 1 78 ? -3.895 -1.093 9.122 1.00 79.19 78 LEU A C 1
ATOM 616 O O . LEU A 1 78 ? -2.686 -1.079 8.887 1.00 79.19 78 LEU A O 1
ATOM 620 N N . PHE A 1 79 ? -4.635 -2.193 8.971 1.00 81.94 79 PHE A N 1
ATOM 621 C CA . PHE A 1 79 ? -4.061 -3.471 8.550 1.00 81.94 79 PHE A CA 1
ATOM 622 C C . PHE A 1 79 ? -3.392 -3.384 7.176 1.00 81.94 79 PHE A C 1
ATOM 624 O O . PHE A 1 79 ? -2.292 -3.912 6.997 1.00 81.94 79 PHE A O 1
ATOM 631 N N . ILE A 1 80 ? -4.025 -2.696 6.221 1.00 84.75 80 ILE A N 1
ATOM 632 C CA . ILE A 1 80 ? -3.466 -2.501 4.878 1.00 84.75 80 ILE A CA 1
ATOM 633 C C . ILE A 1 80 ? -2.144 -1.730 4.956 1.00 84.75 80 ILE A C 1
ATOM 635 O O . ILE A 1 80 ? -1.154 -2.171 4.371 1.00 84.75 80 ILE A O 1
ATOM 639 N N . PHE A 1 81 ? -2.095 -0.627 5.707 1.00 84.12 81 PHE A N 1
ATOM 640 C CA . PHE A 1 81 ? -0.874 0.169 5.855 1.00 84.12 81 PHE A CA 1
ATOM 641 C C . PHE A 1 81 ? 0.264 -0.617 6.503 1.00 84.12 81 PHE A C 1
ATOM 643 O O . PHE A 1 81 ? 1.382 -0.607 5.986 1.00 84.12 81 PHE A O 1
ATOM 650 N N . ILE A 1 82 ? -0.010 -1.326 7.602 1.00 84.56 82 ILE A N 1
ATOM 651 C CA . ILE A 1 82 ? 1.003 -2.137 8.290 1.00 84.56 82 ILE A CA 1
ATOM 652 C C . ILE A 1 82 ? 1.531 -3.226 7.358 1.00 84.56 82 ILE A C 1
ATOM 654 O O . ILE A 1 82 ? 2.745 -3.387 7.234 1.00 84.56 82 ILE A O 1
ATOM 658 N N . GLY A 1 83 ? 0.636 -3.942 6.672 1.00 87.31 83 GLY A N 1
ATOM 659 C CA . GLY A 1 83 ? 1.014 -5.001 5.740 1.00 87.31 83 GLY A CA 1
ATOM 660 C C . GLY A 1 83 ? 1.890 -4.485 4.598 1.00 87.31 83 GLY A C 1
ATOM 661 O O . GLY A 1 83 ? 2.917 -5.089 4.293 1.00 87.31 83 GLY A O 1
ATOM 662 N N . GLN A 1 84 ? 1.534 -3.341 4.006 1.00 88.88 84 GLN A N 1
ATOM 663 C CA . GLN A 1 84 ? 2.311 -2.726 2.927 1.00 88.88 84 GLN A CA 1
ATOM 664 C C . GLN A 1 84 ? 3.675 -2.211 3.400 1.00 88.88 84 GLN A C 1
ATOM 666 O O . GLN A 1 84 ? 4.670 -2.421 2.708 1.00 88.88 84 GLN A O 1
ATOM 671 N N . LEU A 1 85 ? 3.752 -1.578 4.576 1.00 88.31 85 LEU A N 1
ATOM 672 C CA . LEU A 1 85 ? 5.019 -1.124 5.157 1.00 88.31 85 LEU A CA 1
ATOM 673 C C . LEU A 1 85 ? 5.941 -2.299 5.483 1.00 88.31 85 LEU A C 1
ATOM 675 O O . LEU A 1 85 ? 7.114 -2.284 5.105 1.00 88.31 85 LEU A O 1
ATOM 679 N N . PHE A 1 86 ? 5.404 -3.327 6.140 1.00 86.88 86 PHE A N 1
ATOM 680 C CA . PHE A 1 86 ? 6.146 -4.536 6.475 1.00 86.88 86 PHE A CA 1
ATOM 681 C C . PHE A 1 86 ? 6.664 -5.230 5.213 1.00 86.88 86 PHE A C 1
ATOM 683 O O . PHE A 1 86 ? 7.866 -5.465 5.087 1.00 86.88 86 PHE A O 1
ATOM 690 N N . MET A 1 87 ? 5.784 -5.480 4.238 1.00 89.56 87 MET A N 1
ATOM 691 C CA . MET A 1 87 ? 6.173 -6.112 2.978 1.00 89.56 87 MET A CA 1
ATOM 692 C C . MET A 1 87 ? 7.178 -5.254 2.203 1.00 89.56 87 MET A C 1
ATOM 694 O O . MET A 1 87 ? 8.122 -5.787 1.629 1.00 89.56 87 MET A O 1
ATOM 698 N N . GLY A 1 88 ? 7.036 -3.926 2.233 1.00 89.06 88 GLY A N 1
ATOM 699 C CA . GLY A 1 88 ? 7.988 -3.002 1.621 1.00 89.06 88 GLY A CA 1
ATOM 700 C C . GLY A 1 88 ? 9.390 -3.095 2.228 1.00 89.06 88 GLY A C 1
ATOM 701 O O . GLY A 1 88 ? 10.370 -3.069 1.489 1.00 89.06 88 GLY A O 1
ATOM 702 N N . ILE A 1 89 ? 9.503 -3.251 3.551 1.00 87.44 89 ILE A N 1
ATOM 703 C CA . ILE A 1 89 ? 10.795 -3.460 4.228 1.00 87.44 89 ILE A CA 1
ATOM 704 C C . ILE A 1 89 ? 11.384 -4.831 3.869 1.00 87.44 89 ILE A C 1
ATOM 706 O O . ILE A 1 89 ? 12.585 -4.929 3.621 1.00 87.44 89 ILE A O 1
ATOM 710 N N . VAL A 1 90 ? 10.553 -5.876 3.805 1.00 89.12 90 VAL A N 1
ATOM 711 C CA . VAL A 1 90 ? 10.984 -7.226 3.403 1.00 89.12 90 VAL A CA 1
ATOM 712 C C . VAL A 1 90 ? 11.503 -7.232 1.963 1.00 89.12 90 VAL A C 1
ATOM 714 O O . VAL A 1 90 ? 12.587 -7.752 1.708 1.00 89.12 90 VAL A O 1
ATOM 717 N N . ILE A 1 91 ? 10.772 -6.616 1.029 1.00 89.00 91 ILE A N 1
ATOM 718 C CA . ILE A 1 91 ? 11.182 -6.510 -0.378 1.00 89.00 91 ILE A CA 1
ATOM 719 C C . ILE A 1 91 ? 12.485 -5.717 -0.504 1.00 89.00 91 ILE A C 1
ATOM 721 O O . ILE A 1 91 ? 13.385 -6.155 -1.221 1.00 89.00 91 ILE A O 1
ATOM 725 N N . ASP A 1 92 ? 12.621 -4.594 0.208 1.00 87.12 92 ASP A N 1
ATOM 726 C CA . ASP A 1 92 ? 13.866 -3.820 0.231 1.00 87.12 92 ASP A CA 1
ATOM 727 C C . ASP A 1 92 ? 15.038 -4.661 0.738 1.00 87.12 92 ASP A C 1
ATOM 729 O O . ASP A 1 92 ? 16.105 -4.661 0.130 1.00 87.12 92 ASP A O 1
ATOM 733 N N . TYR A 1 93 ? 14.841 -5.407 1.826 1.00 87.38 93 TYR A N 1
ATOM 734 C CA . TYR A 1 93 ? 15.884 -6.252 2.393 1.00 87.38 93 TYR A CA 1
ATOM 735 C C . TYR A 1 93 ? 16.320 -7.353 1.419 1.00 87.38 93 TYR A C 1
ATOM 737 O O . TYR A 1 93 ? 17.517 -7.558 1.232 1.00 87.38 93 TYR A O 1
ATOM 745 N N . ILE A 1 94 ? 15.368 -8.009 0.746 1.00 89.12 94 ILE A N 1
ATOM 746 C CA . ILE A 1 94 ? 15.655 -9.042 -0.262 1.00 89.12 94 ILE A CA 1
ATOM 747 C C . ILE A 1 94 ? 1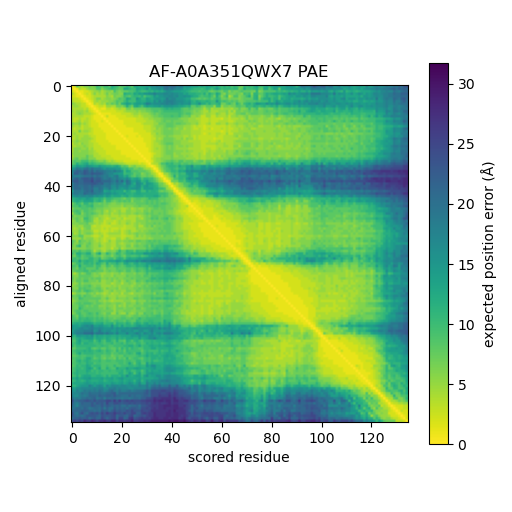6.356 -8.445 -1.493 1.00 89.12 94 ILE A C 1
ATOM 749 O O . ILE A 1 94 ? 17.273 -9.058 -2.031 1.00 89.12 94 ILE A O 1
ATOM 753 N N . THR A 1 95 ? 15.943 -7.257 -1.942 1.00 86.31 95 THR A N 1
ATOM 754 C CA . THR A 1 95 ? 16.416 -6.668 -3.210 1.00 86.31 95 THR A CA 1
ATOM 755 C C . THR A 1 95 ? 17.738 -5.915 -3.055 1.00 86.31 95 THR A C 1
ATOM 757 O O . THR A 1 95 ? 18.613 -6.006 -3.911 1.00 86.31 95 THR A O 1
ATOM 760 N N . LEU A 1 96 ? 17.885 -5.146 -1.975 1.00 85.62 96 LEU A N 1
ATOM 761 C CA . LEU A 1 96 ? 19.004 -4.223 -1.746 1.00 85.62 96 LEU A CA 1
ATOM 762 C C . LEU A 1 96 ? 19.972 -4.729 -0.663 1.00 85.62 96 LEU A C 1
ATOM 764 O O . LEU A 1 96 ? 20.995 -4.089 -0.414 1.00 85.62 96 LEU A O 1
ATOM 768 N N . GLY A 1 97 ? 19.646 -5.831 0.025 1.00 84.00 97 GLY A N 1
ATOM 769 C CA . GLY A 1 97 ? 20.436 -6.373 1.139 1.00 84.00 97 GLY A CA 1
ATOM 770 C C . GLY A 1 97 ? 20.455 -5.481 2.385 1.00 84.00 97 GLY A C 1
ATOM 771 O O . GLY A 1 97 ? 21.230 -5.719 3.311 1.00 84.00 97 GLY A O 1
ATOM 772 N N . LYS A 1 98 ? 19.646 -4.417 2.409 1.00 84.06 98 LYS A N 1
ATOM 773 C CA . LYS A 1 98 ? 19.594 -3.423 3.485 1.00 84.06 98 LYS A CA 1
ATOM 774 C C . LYS A 1 98 ? 18.147 -3.062 3.769 1.00 84.06 98 LYS A C 1
ATOM 776 O O . LYS A 1 98 ? 17.381 -2.778 2.854 1.00 84.06 98 LYS A O 1
ATOM 781 N N . ALA A 1 99 ? 17.792 -3.019 5.047 1.00 78.50 99 ALA A N 1
ATOM 782 C CA . ALA A 1 99 ? 16.523 -2.444 5.458 1.00 78.50 99 ALA A CA 1
ATOM 783 C C . ALA A 1 99 ? 16.611 -0.915 5.349 1.00 78.50 99 ALA A C 1
ATOM 785 O O . ALA A 1 99 ? 17.552 -0.304 5.861 1.00 78.50 99 ALA A O 1
ATOM 786 N N . SER A 1 100 ? 15.637 -0.288 4.689 1.00 80.38 100 SER A N 1
ATOM 787 C CA . SER A 1 100 ? 15.563 1.171 4.635 1.00 80.38 100 SER A CA 1
ATOM 788 C C . SER A 1 100 ? 15.212 1.726 6.016 1.00 80.38 100 SER A C 1
ATOM 790 O O . SER A 1 100 ? 14.066 1.639 6.461 1.00 80.38 100 SER A O 1
ATOM 792 N N . THR A 1 101 ? 16.192 2.329 6.692 1.00 82.94 101 THR A N 1
ATOM 793 C CA . THR A 1 101 ? 16.017 2.920 8.028 1.00 82.94 101 THR A CA 1
ATOM 794 C C . THR A 1 101 ? 14.895 3.961 8.043 1.00 82.94 101 THR A C 1
ATOM 796 O O . THR A 1 101 ? 14.139 4.039 9.006 1.00 82.94 101 THR A O 1
ATOM 799 N N . GLY A 1 102 ? 14.721 4.707 6.945 1.00 84.06 102 GLY A N 1
ATOM 800 C CA . GLY A 1 102 ? 13.627 5.669 6.794 1.00 84.06 102 GLY A CA 1
ATOM 801 C C . GLY A 1 102 ? 12.244 5.011 6.773 1.00 84.06 102 GLY A C 1
ATOM 802 O O . GLY A 1 102 ? 11.329 5.510 7.425 1.00 84.06 102 GLY A O 1
ATOM 803 N N . LYS A 1 103 ? 12.089 3.860 6.099 1.00 81.94 103 LYS A N 1
ATOM 804 C CA . LYS A 1 103 ? 10.82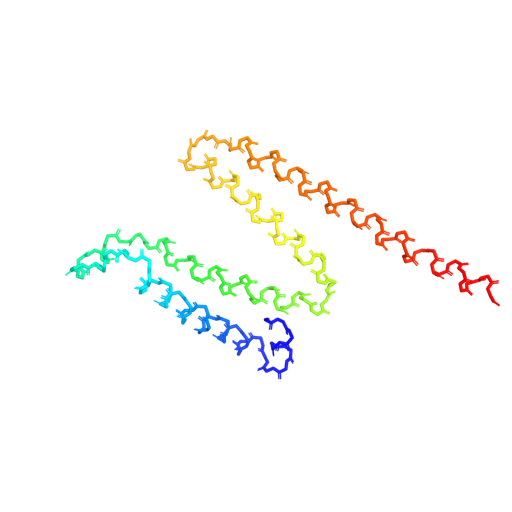6 3.096 6.106 1.00 81.94 103 LYS A CA 1
ATOM 805 C C . LYS A 1 103 ? 10.531 2.500 7.480 1.00 81.94 103 LYS A C 1
ATOM 807 O O . LYS A 1 103 ? 9.374 2.467 7.882 1.00 81.94 103 LYS A O 1
ATOM 812 N N . VAL A 1 104 ? 11.564 2.079 8.211 1.00 84.06 104 VAL A N 1
ATOM 813 C CA . VAL A 1 104 ? 11.416 1.573 9.583 1.00 84.06 104 VAL A CA 1
ATOM 814 C C . VAL A 1 104 ? 10.960 2.690 10.523 1.00 84.06 104 VAL A C 1
ATOM 816 O O . VAL A 1 104 ? 9.958 2.527 11.211 1.00 84.06 104 VAL A O 1
ATOM 819 N N . ILE A 1 105 ? 11.634 3.844 10.513 1.00 88.62 105 ILE A N 1
ATOM 820 C CA . ILE A 1 105 ? 11.273 4.990 11.365 1.00 88.62 105 ILE A CA 1
ATOM 821 C C . ILE A 1 105 ? 9.876 5.509 11.011 1.00 88.62 105 ILE A C 1
ATOM 823 O O . ILE A 1 105 ? 9.041 5.678 11.897 1.00 88.62 105 ILE A O 1
ATOM 827 N N . GLY A 1 106 ? 9.601 5.717 9.721 1.00 86.19 106 GLY A N 1
ATOM 828 C CA . GLY A 1 106 ? 8.283 6.144 9.252 1.00 86.19 106 GLY A CA 1
ATOM 829 C C . GLY A 1 106 ? 7.195 5.129 9.602 1.00 86.19 106 GLY A C 1
ATOM 830 O O . GLY A 1 106 ? 6.119 5.516 10.049 1.00 86.19 106 GLY A O 1
ATOM 831 N N . GLY A 1 107 ? 7.489 3.832 9.484 1.00 85.00 107 GLY A N 1
ATOM 832 C CA . GLY A 1 107 ? 6.565 2.769 9.860 1.00 85.00 107 GLY A CA 1
ATOM 833 C C . GLY A 1 107 ? 6.264 2.741 11.357 1.00 85.00 107 GLY A C 1
ATOM 834 O O . GLY A 1 107 ? 5.100 2.628 11.733 1.00 85.00 107 GLY A O 1
ATOM 835 N N . ILE A 1 108 ? 7.274 2.928 12.212 1.00 87.19 108 ILE A N 1
ATOM 836 C CA . ILE A 1 108 ? 7.086 3.064 13.664 1.00 87.19 108 ILE A CA 1
ATOM 837 C C . ILE A 1 108 ? 6.231 4.296 13.986 1.00 87.19 108 ILE A C 1
ATOM 839 O O . ILE A 1 108 ? 5.316 4.206 14.799 1.00 87.19 108 ILE A O 1
ATOM 843 N N . LEU A 1 109 ? 6.478 5.430 13.327 1.00 88.56 109 LEU A N 1
ATOM 844 C CA . LEU A 1 109 ? 5.717 6.662 13.549 1.00 88.56 109 LEU A CA 1
ATOM 845 C C . LEU A 1 109 ? 4.237 6.494 13.165 1.00 88.56 109 LEU A C 1
ATOM 847 O O . LEU A 1 109 ? 3.354 6.891 13.925 1.00 88.56 109 LEU A O 1
ATOM 851 N N . VAL A 1 110 ? 3.963 5.840 12.032 1.00 83.81 110 VAL A N 1
ATOM 852 C CA . VAL A 1 110 ? 2.602 5.488 11.593 1.00 83.81 110 VAL A CA 1
ATOM 853 C C . VAL A 1 110 ? 1.930 4.534 12.585 1.00 83.81 110 VAL A C 1
ATOM 855 O O . VAL A 1 110 ? 0.782 4.764 12.964 1.00 83.81 110 VAL A O 1
ATOM 858 N N . LEU A 1 111 ? 2.646 3.507 13.056 1.00 83.69 111 LEU A N 1
ATOM 859 C CA . LEU A 1 111 ? 2.149 2.571 14.069 1.00 83.69 111 LEU A CA 1
ATOM 860 C C . LEU A 1 111 ? 1.775 3.283 15.373 1.00 83.69 111 LEU A C 1
ATOM 862 O O . LEU A 1 111 ? 0.708 3.015 15.918 1.00 83.69 111 LEU A O 1
ATOM 866 N N . ILE A 1 112 ? 2.615 4.205 15.850 1.00 88.00 112 ILE A N 1
ATOM 867 C CA . ILE A 1 112 ? 2.347 4.993 17.062 1.00 88.00 112 ILE A CA 1
ATOM 868 C C . ILE A 1 112 ? 1.117 5.882 16.865 1.00 88.00 112 ILE A C 1
ATOM 870 O O . ILE A 1 112 ? 0.222 5.869 17.707 1.00 88.00 112 ILE A O 1
ATOM 874 N N . GLY A 1 113 ? 1.047 6.626 15.757 1.00 85.75 113 GLY A N 1
ATOM 875 C CA . GLY A 1 113 ? -0.080 7.521 15.479 1.00 85.75 113 GLY A CA 1
ATOM 876 C C . GLY A 1 113 ? -1.413 6.777 15.396 1.00 85.75 113 GLY A C 1
ATOM 877 O O . GLY A 1 113 ? -2.419 7.226 15.945 1.00 85.75 113 GLY A O 1
ATOM 878 N N . LEU A 1 114 ? -1.414 5.598 14.773 1.00 77.38 114 LEU A N 1
ATOM 879 C CA . LEU A 1 114 ? -2.607 4.761 14.673 1.00 77.38 114 LEU A CA 1
ATOM 880 C C . LEU A 1 114 ? -2.958 4.071 15.998 1.00 77.38 114 LEU A C 1
ATOM 882 O O . LEU A 1 114 ? -4.134 4.022 16.349 1.00 77.38 114 LEU A O 1
ATOM 886 N N . ALA A 1 115 ? -1.974 3.585 16.762 1.00 81.81 115 ALA A N 1
ATOM 887 C CA . ALA A 1 115 ? -2.209 3.014 18.090 1.00 81.81 115 ALA A CA 1
ATOM 888 C C . ALA A 1 115 ? -2.779 4.056 19.063 1.00 81.81 115 ALA A C 1
ATOM 890 O O . ALA A 1 115 ? -3.687 3.749 19.831 1.00 81.81 115 ALA A O 1
ATOM 891 N N . TYR A 1 116 ? -2.293 5.297 18.994 1.00 85.38 116 TYR A N 1
ATOM 892 C CA . TYR A 1 116 ? -2.855 6.409 19.753 1.00 85.38 116 TYR A CA 1
ATOM 893 C C . TYR A 1 116 ? -4.318 6.661 19.376 1.00 85.38 116 TYR A C 1
ATOM 895 O O . TYR A 1 116 ? -5.169 6.747 20.257 1.00 85.38 116 TYR A O 1
ATOM 903 N N . ASN A 1 117 ? -4.626 6.704 18.077 1.00 82.31 117 ASN A N 1
ATOM 904 C CA . ASN A 1 117 ? -5.992 6.904 17.602 1.00 82.31 117 ASN A CA 1
ATOM 905 C C . ASN A 1 117 ? -6.948 5.799 18.097 1.00 82.31 117 ASN A C 1
ATOM 907 O O . ASN A 1 117 ? -8.036 6.113 18.561 1.00 82.31 117 ASN A O 1
ATOM 911 N N . LEU A 1 118 ? -6.502 4.537 18.122 1.00 76.31 118 LEU A N 1
ATOM 912 C CA . LEU A 1 118 ? -7.280 3.422 18.683 1.00 76.31 118 LEU A CA 1
ATOM 913 C C . LEU A 1 118 ? -7.571 3.563 20.179 1.00 76.31 118 LEU A C 1
ATOM 915 O O . LEU A 1 118 ? -8.642 3.174 20.640 1.00 76.31 118 LEU A O 1
ATOM 919 N N . ILE A 1 119 ? -6.608 4.072 20.949 1.00 80.31 119 ILE A N 1
ATOM 920 C CA . ILE A 1 119 ? -6.793 4.291 22.387 1.00 80.31 119 ILE A CA 1
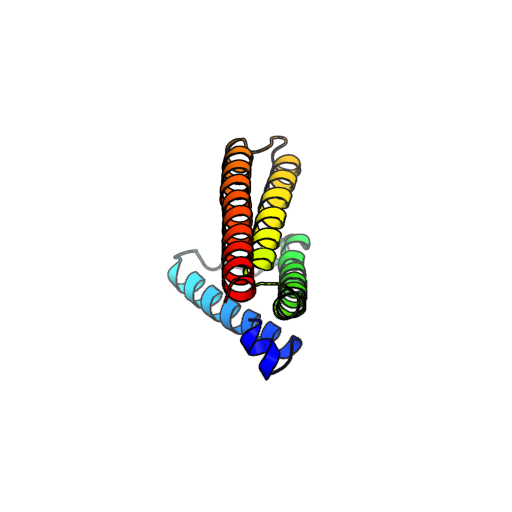ATOM 921 C C . ILE A 1 119 ? -7.812 5.410 22.618 1.00 80.31 119 ILE A C 1
ATOM 923 O O . ILE A 1 119 ? -8.662 5.276 23.494 1.00 80.31 119 ILE A O 1
ATOM 927 N N . VAL A 1 120 ? -7.750 6.482 21.825 1.00 81.00 120 VAL A N 1
ATOM 928 C CA . VAL A 1 120 ? -8.708 7.596 21.897 1.00 81.00 120 VAL A CA 1
ATOM 929 C C . VAL A 1 120 ? -10.119 7.130 21.534 1.00 81.00 120 VAL A C 1
ATOM 931 O O . VAL A 1 120 ? -11.031 7.323 22.328 1.00 81.00 120 VAL A O 1
ATOM 934 N N . ASP A 1 121 ? -10.279 6.421 20.416 1.00 76.88 121 ASP A N 1
ATOM 935 C CA . ASP A 1 121 ? -11.584 5.939 19.930 1.00 76.88 121 ASP A CA 1
ATOM 936 C C . ASP A 1 121 ? -12.257 4.977 20.933 1.00 76.88 121 ASP A C 1
ATOM 938 O O . ASP A 1 121 ? -13.462 5.033 21.201 1.00 76.88 121 ASP A O 1
ATOM 942 N N . LYS A 1 122 ? -11.453 4.128 21.589 1.00 72.44 122 LYS A N 1
ATOM 943 C CA . LYS A 1 122 ? -11.925 3.273 22.685 1.00 72.44 122 LYS A CA 1
ATOM 944 C C . LYS A 1 122 ? -12.386 4.090 23.898 1.00 72.44 122 LYS A C 1
ATOM 946 O O . LYS A 1 122 ? -13.389 3.728 24.509 1.00 72.44 122 LYS A O 1
ATOM 951 N N . ASN A 1 123 ? -11.665 5.152 24.258 1.00 69.69 123 ASN A N 1
ATOM 952 C CA . ASN A 1 123 ? -12.010 5.985 25.410 1.00 69.69 123 ASN A CA 1
ATOM 953 C C . ASN A 1 123 ? -13.298 6.788 25.168 1.00 69.69 123 ASN A C 1
ATOM 955 O O . ASN A 1 123 ? -14.122 6.880 26.079 1.00 69.69 123 ASN A O 1
ATOM 959 N N . ASP A 1 124 ? -13.516 7.278 23.947 1.00 66.00 124 ASP A N 1
ATOM 960 C CA . ASP A 1 124 ? -14.748 7.984 23.569 1.00 66.00 124 ASP A CA 1
ATOM 961 C C . ASP A 1 124 ? -15.977 7.068 23.682 1.00 66.00 124 ASP A C 1
ATOM 963 O O . ASP A 1 124 ? -17.002 7.462 24.239 1.00 66.00 124 ASP A O 1
ATOM 967 N N . THR A 1 125 ? -15.842 5.801 23.272 1.00 62.25 125 THR A N 1
ATOM 968 C CA . THR A 1 125 ? -16.920 4.801 23.391 1.00 62.25 125 THR A CA 1
ATOM 969 C C . THR A 1 125 ? -17.255 4.479 24.858 1.00 62.25 125 THR A C 1
ATOM 971 O O . THR A 1 125 ? -18.417 4.284 25.204 1.00 62.25 125 THR A O 1
ATOM 974 N N . THR A 1 126 ? -16.253 4.448 25.749 1.00 64.44 126 THR A N 1
ATOM 975 C CA . THR A 1 126 ? -16.464 4.155 27.182 1.00 64.44 126 THR A CA 1
ATOM 976 C C . THR A 1 126 ? -17.050 5.322 27.981 1.00 64.44 126 THR A C 1
ATOM 978 O O . THR A 1 126 ? -17.702 5.093 29.000 1.00 64.44 126 THR A O 1
ATOM 981 N N . CYS A 1 127 ? -16.826 6.567 27.548 1.00 61.00 127 CYS A N 1
ATOM 982 C CA . CYS A 1 127 ? -17.392 7.746 28.203 1.00 61.00 127 CYS A CA 1
ATOM 983 C C . CYS A 1 127 ? -18.911 7.826 27.993 1.00 61.00 127 CYS A C 1
ATOM 985 O O . CYS A 1 127 ? -19.635 8.005 28.974 1.00 61.00 127 CYS A O 1
ATOM 987 N N . ASP A 1 128 ? -19.380 7.599 26.763 1.00 65.12 128 ASP A N 1
ATOM 988 C CA . ASP A 1 128 ? -20.802 7.655 26.384 1.00 65.12 128 ASP A CA 1
ATOM 989 C C . ASP A 1 128 ? -21.638 6.599 27.139 1.00 65.12 128 ASP A C 1
ATOM 991 O O . ASP A 1 128 ? -22.668 6.900 27.741 1.00 65.12 128 ASP A O 1
ATOM 995 N N . GLU A 1 129 ? -21.130 5.366 27.245 1.00 68.69 129 GLU A N 1
ATOM 996 C CA . GLU A 1 129 ? -21.795 4.283 27.988 1.00 68.69 129 GLU A CA 1
ATOM 997 C C . GLU A 1 129 ? -21.911 4.588 29.498 1.00 68.69 129 GLU A C 1
ATOM 999 O O . GLU A 1 129 ? -22.907 4.252 30.144 1.00 68.69 129 GLU A O 1
ATOM 1004 N N . SER A 1 130 ? -20.918 5.280 30.068 1.00 67.12 130 SER A N 1
ATOM 1005 C CA . SER A 1 130 ? -20.901 5.651 31.488 1.00 67.12 130 SER A CA 1
ATOM 1006 C C . SER A 1 130 ? -21.845 6.807 31.846 1.00 67.12 130 SER A C 1
ATOM 1008 O O . SER A 1 130 ? -22.281 6.883 32.997 1.00 67.12 130 SER A O 1
ATOM 1010 N N . GLU A 1 131 ? -22.158 7.696 30.897 1.00 67.81 131 GLU A N 1
ATOM 1011 C CA . GLU A 1 131 ? -23.172 8.746 31.067 1.00 67.81 131 GLU A CA 1
ATOM 1012 C C . GLU A 1 131 ? -24.584 8.179 30.913 1.00 67.81 131 GLU A C 1
ATOM 1014 O O . GLU A 1 131 ? -25.443 8.481 31.740 1.00 67.81 131 GLU A O 1
ATOM 1019 N N . ILE A 1 132 ? -24.808 7.288 29.941 1.00 70.50 132 ILE A N 1
ATOM 1020 C CA . ILE A 1 132 ? -26.107 6.623 29.739 1.00 70.50 132 ILE A CA 1
ATOM 1021 C C . ILE A 1 132 ? -26.499 5.779 30.960 1.00 70.50 132 ILE A C 1
ATOM 1023 O O . ILE A 1 132 ? -27.655 5.786 31.363 1.00 70.50 132 ILE A O 1
ATOM 1027 N N . LEU A 1 133 ? -25.549 5.078 31.589 1.00 72.50 133 LEU A N 1
ATOM 1028 C CA . LEU A 1 133 ? -25.808 4.285 32.801 1.00 72.50 133 LEU A CA 1
ATOM 1029 C C . LEU A 1 133 ? -26.038 5.132 34.066 1.00 72.50 133 LEU A C 1
ATOM 1031 O O . LEU A 1 133 ? -26.465 4.594 35.090 1.00 72.50 133 LEU A O 1
ATOM 1035 N N . LYS A 1 134 ? -25.715 6.429 34.027 1.00 70.31 134 LYS A N 1
ATOM 1036 C CA . LYS A 1 134 ? -25.928 7.369 35.137 1.00 70.31 134 LYS A CA 1
ATOM 1037 C C . LYS A 1 134 ? -27.190 8.227 34.973 1.00 70.31 134 LYS A C 1
ATOM 1039 O O . LYS A 1 134 ? -27.527 8.930 35.928 1.00 70.31 134 LYS A O 1
ATOM 1044 N N . ALA A 1 135 ? -27.843 8.191 33.810 1.00 58.47 135 ALA A N 1
ATOM 1045 C CA . ALA A 1 135 ? -29.093 8.891 33.502 1.00 58.47 135 ALA A CA 1
ATOM 1046 C C . ALA A 1 135 ? -30.320 8.007 33.776 1.00 58.47 135 ALA A C 1
ATOM 1048 O O . ALA A 1 135 ? -31.351 8.574 34.205 1.00 58.47 135 ALA A O 1
#

pLDDT: mean 80.13, std 8.95, range [57.66, 94.94]